Protein AF-A0A8T4ZXP7-F1 (afdb_monomer_lite)

Radius of gyration: 19.45 Å; chains: 1; bounding box: 52×22×54 Å

Structure (mmCIF, N/CA/C/O backbone):
data_AF-A0A8T4ZXP7-F1
#
_entry.id   AF-A0A8T4ZXP7-F1
#
loop_
_atom_site.group_PDB
_atom_site.id
_atom_site.type_symbol
_atom_site.label_atom_id
_atom_site.label_alt_id
_atom_site.label_comp_id
_atom_site.label_asym_id
_atom_site.label_entity_id
_atom_site.label_seq_id
_atom_site.pdbx_PDB_ins_code
_atom_site.Cartn_x
_atom_site.Cartn_y
_atom_site.Cartn_z
_atom_site.occupancy
_atom_site.B_iso_or_equiv
_atom_site.auth_seq_id
_atom_site.auth_comp_id
_atom_site.auth_asym_id
_atom_site.auth_atom_id
_atom_site.pdbx_PDB_model_nu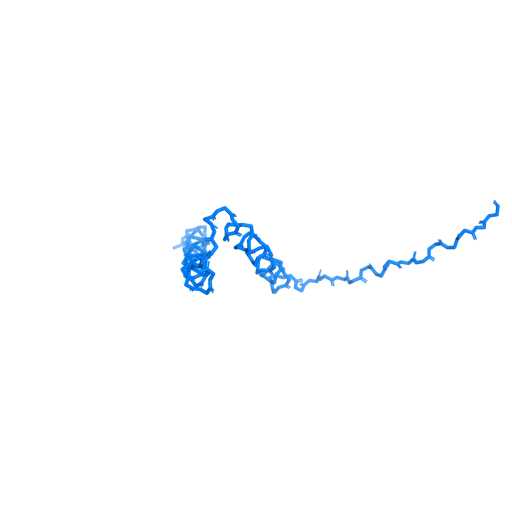m
ATOM 1 N N . MET A 1 1 ? 7.596 -2.901 -35.360 1.00 56.84 1 MET A N 1
ATOM 2 C CA . MET A 1 1 ? 7.103 -2.725 -33.987 1.00 56.84 1 MET A CA 1
ATOM 3 C C . MET A 1 1 ? 8.191 -1.945 -33.308 1.00 56.84 1 MET A C 1
ATOM 5 O O . MET A 1 1 ? 9.332 -2.400 -33.314 1.00 56.84 1 MET A O 1
ATOM 9 N N . ASP A 1 2 ? 7.881 -0.694 -32.998 1.00 59.94 2 ASP A N 1
ATOM 10 C CA . ASP A 1 2 ? 8.846 0.275 -32.501 1.00 59.94 2 ASP A CA 1
ATOM 11 C C . ASP A 1 2 ? 9.155 -0.070 -31.043 1.00 59.94 2 ASP A C 1
ATOM 13 O O . ASP A 1 2 ? 8.244 -0.228 -30.241 1.00 59.94 2 ASP A O 1
ATOM 17 N N . VAL A 1 3 ? 10.439 -0.218 -30.714 1.00 65.81 3 VAL A N 1
ATOM 18 C CA . VAL A 1 3 ? 10.929 -0.644 -29.386 1.00 65.81 3 VAL A CA 1
ATOM 19 C C . VAL A 1 3 ? 10.366 0.233 -28.252 1.00 65.81 3 VAL A C 1
ATOM 21 O O . VAL A 1 3 ? 10.144 -0.245 -27.146 1.00 65.81 3 VAL A O 1
ATOM 24 N N . GLU A 1 4 ? 10.054 1.497 -28.547 1.00 71.12 4 GLU A N 1
ATOM 25 C CA . GLU A 1 4 ? 9.432 2.447 -27.614 1.00 71.12 4 GLU A CA 1
ATOM 26 C C . GLU A 1 4 ? 7.973 2.097 -27.255 1.00 71.12 4 GLU A C 1
ATOM 28 O O . GLU A 1 4 ? 7.505 2.425 -26.163 1.00 71.12 4 GLU A O 1
ATOM 33 N N . GLU A 1 5 ? 7.235 1.439 -28.154 1.00 73.81 5 GLU A N 1
ATOM 34 C CA . GLU A 1 5 ? 5.843 1.0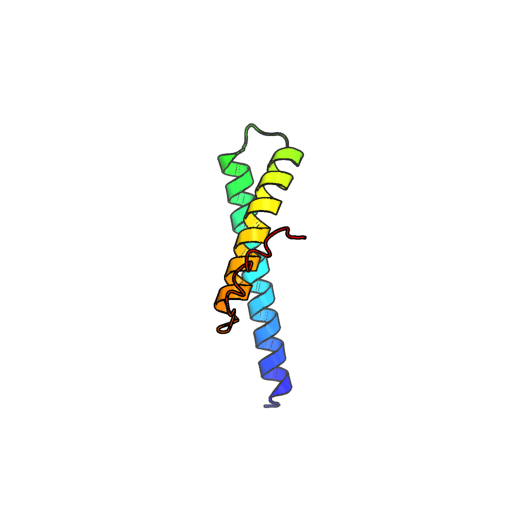31 -27.920 1.00 73.81 5 GLU A CA 1
ATOM 35 C C . GLU A 1 5 ? 5.776 -0.175 -26.970 1.00 73.81 5 GLU A C 1
ATOM 37 O O . GLU A 1 5 ? 4.925 -0.208 -26.076 1.00 73.81 5 GLU A O 1
ATOM 42 N N . ASP A 1 6 ? 6.728 -1.103 -27.105 1.00 76.94 6 ASP A N 1
ATOM 43 C CA . ASP A 1 6 ? 6.863 -2.276 -26.237 1.00 76.94 6 ASP A CA 1
ATOM 44 C C . ASP A 1 6 ? 7.255 -1.860 -24.801 1.00 76.94 6 ASP A C 1
ATOM 46 O O . ASP A 1 6 ? 6.596 -2.255 -23.838 1.00 76.94 6 ASP A O 1
ATOM 50 N N . GLU A 1 7 ? 8.240 -0.963 -24.642 1.00 79.50 7 GLU A N 1
ATOM 51 C CA . GLU A 1 7 ? 8.648 -0.436 -23.325 1.00 79.50 7 GLU A CA 1
ATOM 52 C C . GLU A 1 7 ? 7.508 0.308 -22.606 1.00 79.50 7 GLU A C 1
ATOM 54 O O . GLU A 1 7 ? 7.336 0.206 -21.386 1.00 79.50 7 GLU A O 1
ATOM 59 N N . PHE A 1 8 ? 6.695 1.063 -23.349 1.00 80.88 8 PHE A N 1
ATOM 60 C CA . PHE A 1 8 ? 5.574 1.799 -22.771 1.00 80.88 8 PHE A CA 1
ATOM 61 C C . PHE A 1 8 ? 4.459 0.875 -22.262 1.00 80.88 8 PHE A C 1
ATOM 63 O O . PHE A 1 8 ? 3.831 1.163 -21.233 1.00 80.88 8 PHE A O 1
ATOM 70 N N . GLU A 1 9 ? 4.196 -0.232 -22.956 1.00 87.56 9 GLU A N 1
ATOM 71 C CA . GLU A 1 9 ? 3.192 -1.202 -22.520 1.00 87.56 9 GLU A CA 1
ATOM 72 C C . GLU A 1 9 ? 3.667 -1.994 -21.290 1.00 87.56 9 GLU A C 1
ATOM 74 O O . GLU A 1 9 ? 2.880 -2.192 -20.359 1.00 87.56 9 GLU A O 1
ATOM 79 N N . ASP A 1 10 ? 4.959 -2.314 -21.198 1.00 85.25 10 ASP A N 1
ATOM 80 C CA . ASP A 1 10 ? 5.561 -2.942 -20.013 1.00 85.25 10 ASP A CA 1
ATOM 81 C C . ASP A 1 10 ? 5.440 -2.063 -18.758 1.00 85.25 10 ASP A C 1
ATOM 83 O O . ASP A 1 10 ? 5.058 -2.533 -17.675 1.00 85.25 10 ASP A O 1
ATOM 87 N N . VAL A 1 11 ? 5.671 -0.753 -18.893 1.00 86.94 11 VAL A N 1
ATOM 88 C CA . VAL A 1 11 ? 5.476 0.205 -17.792 1.00 86.94 11 VAL A CA 1
ATOM 89 C C . VAL A 1 11 ? 4.010 0.249 -17.356 1.00 86.94 11 VAL A C 1
ATOM 91 O O . VAL A 1 11 ? 3.717 0.234 -16.157 1.00 86.94 11 VAL A O 1
ATOM 94 N N . LYS A 1 12 ? 3.058 0.265 -18.297 1.00 89.31 12 LYS A N 1
ATOM 95 C CA . LYS A 1 12 ? 1.626 0.225 -17.953 1.00 89.31 12 LYS A CA 1
ATOM 96 C C . LYS A 1 12 ? 1.239 -1.058 -17.234 1.00 89.31 12 LYS A C 1
ATOM 98 O O . LYS A 1 12 ? 0.446 -0.989 -16.291 1.00 89.31 12 LYS A O 1
ATOM 103 N N . MET A 1 13 ? 1.736 -2.209 -17.685 1.00 90.25 13 MET A N 1
ATOM 104 C CA . MET A 1 13 ? 1.471 -3.489 -17.027 1.00 90.25 13 MET A CA 1
ATOM 105 C C . MET A 1 13 ? 2.001 -3.467 -15.595 1.00 90.25 13 MET A C 1
ATOM 107 O O . MET A 1 13 ? 1.235 -3.720 -14.667 1.00 90.25 13 MET A O 1
ATOM 111 N N . THR A 1 14 ? 3.239 -3.011 -15.406 1.00 86.69 14 THR A N 1
ATOM 112 C CA . THR A 1 14 ? 3.859 -2.862 -14.083 1.00 86.69 14 THR A CA 1
ATOM 113 C C . THR A 1 14 ? 3.032 -1.954 -13.166 1.00 86.69 14 THR A C 1
ATOM 115 O O . THR A 1 14 ? 2.721 -2.312 -12.031 1.00 86.69 14 THR A O 1
ATOM 118 N N . ILE A 1 15 ? 2.591 -0.788 -13.657 1.00 88.62 15 ILE A N 1
ATOM 119 C CA . ILE A 1 15 ? 1.737 0.127 -12.882 1.00 88.62 15 ILE A CA 1
ATOM 120 C C . ILE A 1 15 ? 0.413 -0.546 -12.499 1.00 88.62 15 ILE A C 1
ATOM 122 O O . ILE A 1 15 ? -0.036 -0.412 -11.359 1.00 88.62 15 ILE A O 1
ATOM 126 N N . ARG A 1 16 ? -0.225 -1.276 -13.424 1.00 92.38 16 ARG A N 1
ATOM 127 C CA . ARG A 1 16 ? -1.478 -1.996 -13.143 1.00 92.38 16 ARG A CA 1
ATOM 128 C C . ARG A 1 16 ? -1.288 -3.038 -12.044 1.00 92.38 16 ARG A C 1
ATOM 130 O O . ARG A 1 16 ? -2.113 -3.096 -11.134 1.00 92.38 16 ARG A O 1
ATOM 137 N N . GLU A 1 17 ? -0.219 -3.821 -12.104 1.00 89.31 17 GLU A N 1
ATOM 138 C CA . GLU A 1 17 ? 0.094 -4.839 -11.097 1.00 89.31 17 GLU A CA 1
ATOM 139 C C . GLU A 1 17 ? 0.345 -4.220 -9.719 1.00 89.31 17 GLU A C 1
ATOM 141 O O . GLU A 1 17 ? -0.238 -4.663 -8.728 1.00 89.31 17 GLU A O 1
ATOM 146 N N . ILE A 1 18 ? 1.118 -3.132 -9.661 1.00 89.06 18 ILE A N 1
ATOM 147 C CA . ILE A 1 18 ? 1.379 -2.390 -8.423 1.00 89.06 18 ILE A CA 1
ATOM 148 C C . ILE A 1 18 ? 0.071 -1.867 -7.810 1.00 89.06 18 ILE A C 1
ATOM 150 O O . ILE A 1 18 ? -0.162 -2.016 -6.609 1.00 89.06 18 ILE A O 1
ATOM 154 N N . VAL A 1 19 ? -0.820 -1.290 -8.623 1.00 91.94 19 VAL A N 1
ATOM 155 C CA . VAL A 1 19 ? -2.125 -0.792 -8.158 1.00 91.94 19 VAL A CA 1
ATOM 156 C C . VAL A 1 19 ? -2.996 -1.928 -7.617 1.00 91.94 19 VAL A C 1
ATOM 158 O O . VAL A 1 19 ? -3.615 -1.777 -6.560 1.00 91.94 19 VAL A O 1
ATOM 161 N N . LEU A 1 20 ? -3.045 -3.068 -8.311 1.00 94.31 20 LEU A N 1
ATOM 162 C CA . LEU A 1 20 ? -3.804 -4.238 -7.863 1.00 94.31 20 LEU A CA 1
ATOM 163 C C . LEU A 1 20 ? -3.268 -4.782 -6.538 1.00 94.31 20 LEU A C 1
ATOM 165 O O . LEU A 1 20 ? -4.051 -5.072 -5.635 1.00 94.31 20 LEU A O 1
ATOM 169 N N . MET A 1 21 ? -1.949 -4.854 -6.391 1.00 92.12 21 MET A N 1
ATOM 170 C CA . MET A 1 21 ? -1.308 -5.277 -5.153 1.00 92.12 21 MET A CA 1
ATOM 171 C C . MET A 1 21 ? -1.656 -4.336 -3.991 1.00 92.12 21 MET A C 1
ATOM 173 O O . MET A 1 21 ? -2.104 -4.805 -2.945 1.00 92.12 21 MET A O 1
ATOM 177 N N . PHE A 1 22 ? -1.534 -3.014 -4.169 1.00 94.44 22 PHE A N 1
ATOM 178 C CA . PHE A 1 22 ? -1.922 -2.047 -3.131 1.00 94.44 22 PHE A CA 1
ATOM 179 C C . PHE A 1 22 ? -3.389 -2.158 -2.736 1.00 94.44 22 PHE A C 1
ATOM 181 O O . PHE A 1 22 ? -3.710 -2.041 -1.554 1.00 94.44 22 PHE A O 1
ATOM 188 N N . ARG A 1 23 ? -4.275 -2.434 -3.695 1.00 95.94 23 ARG 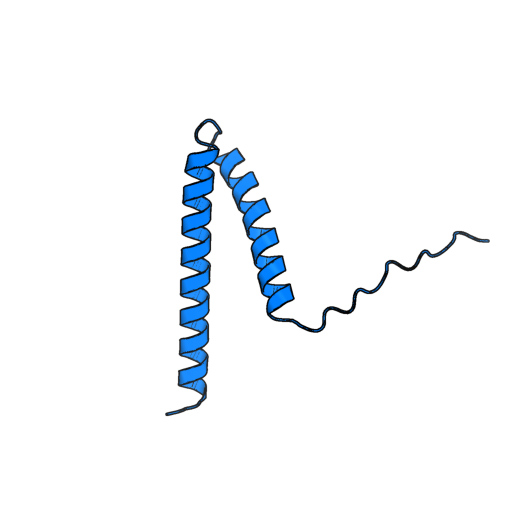A N 1
ATOM 189 C CA . ARG A 1 23 ? -5.690 -2.662 -3.408 1.00 95.94 23 ARG A CA 1
ATOM 190 C C . ARG A 1 23 ? -5.904 -3.899 -2.537 1.00 95.94 23 ARG A C 1
ATOM 192 O O . ARG A 1 23 ? -6.563 -3.792 -1.512 1.00 95.94 23 ARG A O 1
ATOM 199 N N . VAL A 1 24 ? -5.324 -5.040 -2.912 1.00 95.25 24 VAL A N 1
ATOM 200 C CA . VAL A 1 24 ? -5.449 -6.288 -2.137 1.00 95.25 24 VAL A CA 1
ATOM 201 C C . VAL A 1 24 ? -4.924 -6.104 -0.714 1.00 95.25 24 VAL A C 1
ATOM 203 O O . VAL A 1 24 ? -5.536 -6.564 0.245 1.00 95.25 24 VAL A O 1
ATOM 206 N N . MET A 1 25 ? -3.812 -5.388 -0.559 1.00 95.00 25 MET A N 1
ATOM 207 C CA . MET A 1 25 ? -3.260 -5.094 0.761 1.00 95.00 25 MET A CA 1
ATOM 208 C C . MET A 1 25 ? -4.155 -4.182 1.587 1.00 95.00 25 MET A C 1
ATOM 210 O O . MET A 1 25 ? -4.305 -4.408 2.784 1.00 95.00 25 MET A O 1
ATOM 214 N N . TRP A 1 26 ? -4.744 -3.158 0.968 1.00 97.06 26 TRP A N 1
ATOM 215 C CA . TRP A 1 26 ? -5.706 -2.304 1.652 1.00 97.06 26 TRP A CA 1
ATOM 216 C C . TRP A 1 26 ? -6.912 -3.115 2.138 1.00 97.06 26 TRP A C 1
ATOM 218 O O . TRP A 1 26 ? -7.274 -3.003 3.307 1.00 97.06 26 TRP A O 1
ATOM 228 N N . ASP A 1 27 ? -7.464 -3.985 1.290 1.00 97.69 27 ASP A N 1
ATOM 229 C CA . ASP A 1 27 ? -8.592 -4.850 1.647 1.00 97.69 27 ASP A CA 1
ATOM 230 C C . ASP A 1 27 ? -8.236 -5.778 2.829 1.00 97.69 27 ASP A C 1
ATOM 232 O O . ASP A 1 27 ? -9.026 -5.946 3.763 1.00 97.69 27 ASP A O 1
ATOM 236 N N . GLU A 1 28 ? -7.020 -6.333 2.847 1.00 97.25 28 GLU A N 1
ATOM 237 C CA . GLU A 1 28 ? -6.550 -7.172 3.953 1.00 97.25 28 GLU A CA 1
ATOM 238 C C . GLU A 1 28 ? -6.333 -6.367 5.246 1.00 97.25 28 GLU A C 1
ATOM 240 O O . GLU A 1 28 ? -6.699 -6.833 6.325 1.00 97.25 28 GLU A O 1
ATOM 245 N N . VAL A 1 29 ? -5.820 -5.133 5.164 1.00 97.56 29 VAL A N 1
ATOM 246 C CA . VAL A 1 29 ? -5.720 -4.227 6.323 1.00 97.56 29 VAL A CA 1
ATOM 247 C C . VAL A 1 29 ? -7.110 -3.880 6.858 1.00 97.56 29 VAL A C 1
ATOM 249 O O . VAL A 1 29 ? -7.322 -3.891 8.071 1.00 97.56 29 VAL A O 1
ATOM 252 N N . GLU A 1 30 ? -8.083 -3.603 5.986 1.00 97.81 30 GLU A N 1
ATOM 253 C CA . GLU A 1 30 ? -9.453 -3.326 6.421 1.00 97.81 30 GLU A CA 1
ATOM 254 C C . GLU A 1 30 ? -10.088 -4.514 7.136 1.00 97.81 30 GLU A C 1
ATOM 256 O O . GLU A 1 30 ? -10.837 -4.299 8.091 1.00 97.81 30 GLU A O 1
ATOM 261 N N . LYS A 1 31 ? -9.763 -5.734 6.701 1.00 97.75 31 LYS A N 1
ATOM 262 C CA . LYS A 1 31 ? -10.249 -6.981 7.287 1.00 97.75 31 LYS A CA 1
ATOM 263 C C . LYS A 1 31 ? -9.569 -7.317 8.616 1.00 97.75 31 LYS A C 1
ATOM 265 O O . LYS A 1 31 ? -10.265 -7.646 9.569 1.00 97.75 31 LYS A O 1
ATOM 270 N N . GLN A 1 32 ? -8.238 -7.262 8.691 1.00 97.75 32 GLN A N 1
ATOM 271 C CA . GLN A 1 32 ? -7.490 -7.633 9.902 1.00 97.75 32 GLN A CA 1
ATOM 272 C C . GLN A 1 32 ? -7.660 -6.619 11.034 1.00 97.75 32 GLN A C 1
ATOM 274 O O . GLN A 1 32 ? -7.659 -6.992 12.203 1.00 97.75 32 GLN A O 1
ATOM 279 N N . PHE A 1 33 ? -7.817 -5.342 10.686 1.00 97.38 33 PHE A N 1
ATOM 280 C CA . PHE A 1 33 ? -7.913 -4.241 11.640 1.00 97.38 33 PHE A CA 1
ATOM 281 C C . PHE A 1 33 ? -9.302 -3.593 11.611 1.00 97.38 33 PHE A C 1
ATOM 283 O O . PHE A 1 33 ? -9.424 -2.379 11.773 1.00 97.38 33 PHE A O 1
ATOM 290 N N . SER A 1 34 ? -10.356 -4.386 11.384 1.00 97.50 34 SER A N 1
ATOM 291 C CA . SER A 1 34 ? -11.740 -3.902 11.251 1.00 97.50 34 SER A CA 1
ATOM 292 C C . SER A 1 34 ? -12.226 -3.086 12.448 1.00 97.50 34 SER A C 1
ATOM 294 O O . SER A 1 34 ? -13.067 -2.203 12.290 1.00 97.50 34 SER A O 1
ATOM 296 N N . ASP A 1 35 ? -11.664 -3.361 13.624 1.00 98.25 35 ASP A N 1
ATOM 297 C CA . ASP A 1 35 ? -12.024 -2.714 14.885 1.00 98.25 35 ASP A CA 1
ATOM 298 C C . ASP A 1 35 ? -11.367 -1.335 15.055 1.00 98.25 35 ASP A C 1
ATOM 300 O O . ASP A 1 35 ? -11.745 -0.570 15.943 1.00 98.25 35 ASP A O 1
ATOM 304 N N . LEU A 1 36 ? -10.397 -0.990 14.199 1.00 97.94 36 LEU A N 1
ATOM 305 C CA . LEU A 1 36 ? -9.713 0.295 14.241 1.00 97.94 36 LEU A CA 1
ATOM 306 C C . LEU A 1 36 ? -10.420 1.355 13.378 1.00 97.94 36 LEU A C 1
ATOM 308 O O . LEU A 1 36 ? -10.921 1.069 12.276 1.00 97.94 36 LEU A O 1
ATOM 312 N N . PRO A 1 37 ? -10.382 2.632 13.804 1.00 98.00 37 PRO A N 1
ATOM 313 C CA . PRO A 1 37 ? -10.768 3.748 12.957 1.00 98.00 37 PRO A CA 1
ATOM 314 C C . PRO A 1 37 ? -10.026 3.721 11.617 1.00 98.00 37 PRO A C 1
ATOM 316 O O . PRO A 1 37 ? -8.876 3.292 11.510 1.00 98.00 37 PRO A O 1
ATOM 319 N N . ARG A 1 38 ? -10.678 4.228 10.565 1.00 96.00 38 ARG A N 1
ATOM 320 C CA . ARG A 1 38 ? -10.108 4.243 9.207 1.00 96.00 38 ARG A CA 1
ATOM 321 C C . ARG A 1 38 ? -8.744 4.937 9.138 1.00 96.00 38 ARG A C 1
ATOM 323 O O . ARG A 1 38 ? -7.902 4.531 8.345 1.00 96.00 38 ARG A O 1
ATOM 330 N N . GLU A 1 39 ? -8.534 5.967 9.951 1.00 97.50 39 GLU A N 1
ATOM 331 C CA . GLU A 1 39 ? -7.274 6.714 9.980 1.00 97.50 39 GLU A CA 1
ATOM 332 C C . GLU A 1 39 ? -6.113 5.868 10.516 1.00 97.50 39 GLU A C 1
ATOM 334 O O . GLU A 1 39 ? -5.044 5.831 9.916 1.00 97.50 39 GLU A O 1
ATOM 339 N N . GLU A 1 40 ? -6.341 5.093 11.575 1.00 98.00 40 GLU A N 1
ATOM 340 C CA . GLU A 1 40 ? -5.328 4.178 12.111 1.00 98.00 40 GLU A CA 1
ATOM 341 C C . GLU A 1 40 ? -5.000 3.064 11.112 1.00 98.00 40 GLU A C 1
ATOM 343 O O . GLU A 1 40 ? -3.831 2.755 10.876 1.00 98.00 40 GLU A O 1
ATOM 348 N N . ARG A 1 41 ? -6.017 2.537 10.418 1.00 98.00 41 ARG A N 1
ATOM 349 C CA . ARG A 1 41 ? -5.813 1.593 9.309 1.00 98.00 41 ARG A CA 1
ATOM 350 C C . ARG A 1 41 ? -4.977 2.188 8.177 1.00 98.00 41 ARG A C 1
ATOM 352 O O . ARG A 1 41 ? -4.125 1.496 7.627 1.00 98.00 41 ARG A O 1
ATOM 359 N N . ARG A 1 42 ? -5.161 3.470 7.841 1.00 96.94 42 ARG A N 1
ATOM 360 C CA . ARG A 1 42 ? -4.328 4.167 6.841 1.00 96.94 42 ARG A CA 1
ATOM 361 C C . ARG A 1 42 ? -2.871 4.278 7.267 1.00 96.94 42 ARG A C 1
ATOM 363 O O . ARG A 1 42 ? -1.997 4.109 6.418 1.00 96.94 42 ARG A O 1
ATOM 370 N N . ILE A 1 43 ? -2.602 4.532 8.546 1.00 97.19 43 ILE A N 1
ATOM 371 C CA . ILE A 1 43 ? -1.233 4.563 9.080 1.00 97.19 43 ILE A CA 1
ATOM 372 C C . ILE A 1 43 ? -0.577 3.184 8.924 1.00 97.19 43 ILE A C 1
ATOM 374 O O . ILE A 1 43 ? 0.537 3.091 8.406 1.00 97.19 43 ILE A O 1
ATOM 378 N N . ILE A 1 44 ? -1.288 2.113 9.294 1.00 96.50 44 ILE A N 1
ATOM 379 C CA . ILE A 1 44 ? -0.809 0.729 9.149 1.00 96.50 44 ILE A CA 1
ATOM 380 C C . ILE A 1 44 ? -0.533 0.402 7.680 1.00 96.50 44 ILE A C 1
ATOM 382 O O . ILE A 1 44 ? 0.567 -0.033 7.341 1.00 96.50 44 ILE A O 1
ATOM 386 N N . PHE A 1 45 ? -1.502 0.669 6.803 1.00 97.31 45 PHE A N 1
ATOM 387 C CA . PHE A 1 45 ? -1.349 0.470 5.366 1.00 97.31 45 PHE A CA 1
ATOM 388 C C . PHE A 1 45 ? -0.138 1.221 4.812 1.00 97.31 45 PHE A C 1
ATOM 390 O O . PHE A 1 45 ? 0.649 0.634 4.080 1.00 97.31 45 PHE A O 1
ATOM 397 N N . SER A 1 46 ? 0.049 2.489 5.187 1.00 94.69 46 SER A N 1
ATOM 398 C CA . SER A 1 46 ? 1.163 3.305 4.689 1.00 94.69 46 SER A CA 1
ATOM 399 C C . SER A 1 46 ? 2.520 2.738 5.110 1.00 94.69 46 SER A C 1
ATOM 401 O O . SER A 1 46 ? 3.453 2.734 4.311 1.00 94.69 46 SER A O 1
ATOM 403 N N . SER A 1 47 ? 2.617 2.210 6.335 1.00 94.50 47 SER A N 1
ATOM 404 C CA . SER A 1 47 ? 3.818 1.522 6.815 1.00 94.50 47 SER A CA 1
ATOM 405 C C . SER A 1 47 ? 4.094 0.245 6.016 1.00 94.50 47 SER A C 1
ATOM 407 O O . SER A 1 47 ? 5.206 0.034 5.547 1.00 94.50 47 SER A O 1
ATOM 409 N N . ILE A 1 48 ? 3.087 -0.601 5.786 1.00 91.31 48 ILE A N 1
ATOM 410 C CA . ILE A 1 48 ? 3.258 -1.842 5.009 1.00 91.31 48 ILE A CA 1
ATOM 411 C C . ILE A 1 48 ? 3.620 -1.529 3.550 1.00 91.31 48 ILE A C 1
ATOM 413 O O . ILE A 1 48 ? 4.542 -2.122 2.990 1.00 91.31 48 ILE A O 1
ATOM 417 N N . ALA A 1 49 ? 2.921 -0.564 2.951 1.00 91.25 49 ALA A N 1
ATOM 418 C CA . ALA A 1 49 ? 3.136 -0.123 1.583 1.00 91.25 49 ALA A CA 1
ATOM 419 C C . ALA A 1 49 ? 4.582 0.328 1.345 1.00 91.25 49 ALA A C 1
ATOM 421 O O . ALA A 1 49 ? 5.171 -0.059 0.337 1.00 91.25 49 ALA A O 1
ATOM 422 N N . SER A 1 50 ? 5.171 1.089 2.276 1.00 89.50 50 SER A N 1
ATOM 423 C CA . SER A 1 50 ? 6.555 1.550 2.140 1.00 89.50 50 SER A CA 1
ATOM 424 C C . SER A 1 50 ? 7.551 0.391 2.125 1.00 89.50 50 SER A C 1
ATOM 426 O O . SER A 1 50 ? 8.417 0.355 1.262 1.00 89.50 50 SER A O 1
ATOM 428 N N . HIS A 1 51 ? 7.385 -0.604 3.004 1.00 88.00 51 HIS A N 1
ATOM 429 C CA . HIS A 1 51 ? 8.283 -1.765 3.060 1.00 88.00 51 HIS A CA 1
ATOM 430 C C . HIS A 1 51 ? 8.234 -2.591 1.774 1.00 88.00 51 HIS A C 1
ATOM 4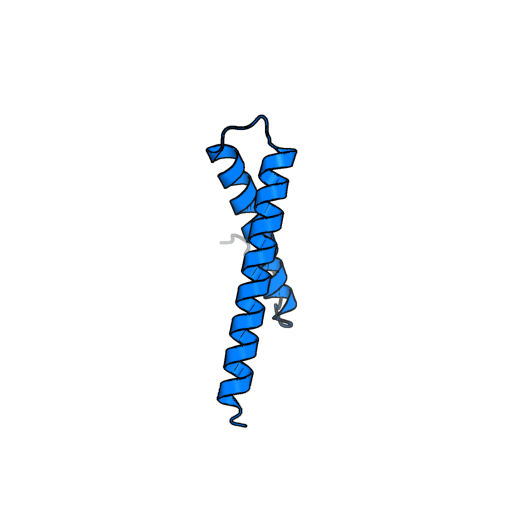32 O O . HIS A 1 51 ? 9.235 -3.161 1.349 1.00 88.00 51 HIS A O 1
ATOM 438 N N . ILE A 1 52 ? 7.065 -2.663 1.146 1.00 84.69 52 ILE A N 1
ATOM 439 C CA . ILE A 1 52 ? 6.902 -3.388 -0.107 1.00 84.69 52 ILE A CA 1
ATOM 440 C C . ILE A 1 52 ? 7.549 -2.633 -1.258 1.00 84.69 52 ILE A C 1
ATOM 442 O O . ILE A 1 52 ? 8.260 -3.257 -2.040 1.00 84.69 52 ILE A O 1
ATOM 446 N N . ILE A 1 53 ? 7.393 -1.308 -1.327 1.00 86.12 53 ILE A N 1
ATOM 447 C CA . ILE A 1 53 ? 8.134 -0.483 -2.291 1.00 86.12 53 ILE A CA 1
ATOM 448 C C . ILE A 1 53 ? 9.639 -0.678 -2.098 1.00 86.12 53 ILE A C 1
ATOM 450 O O . ILE A 1 53 ? 10.333 -0.947 -3.074 1.00 86.12 53 ILE A O 1
ATOM 454 N N . ASP A 1 54 ? 10.128 -0.629 -0.858 1.00 85.69 54 ASP A N 1
ATOM 455 C CA . ASP A 1 54 ? 11.542 -0.846 -0.551 1.00 85.69 54 ASP A CA 1
ATOM 456 C C . ASP A 1 54 ? 12.014 -2.222 -1.050 1.00 85.69 54 ASP A C 1
ATOM 458 O O . ASP A 1 54 ? 13.047 -2.313 -1.714 1.00 85.69 54 ASP A O 1
ATOM 462 N N . MET A 1 55 ? 11.231 -3.286 -0.833 1.00 82.94 55 MET A N 1
ATOM 463 C CA . MET A 1 55 ? 11.527 -4.603 -1.406 1.00 82.94 55 MET A CA 1
ATOM 464 C C . MET A 1 55 ? 11.567 -4.571 -2.934 1.00 82.94 55 MET A C 1
ATOM 466 O O . MET A 1 55 ? 12.534 -5.062 -3.503 1.00 82.94 55 MET A O 1
ATOM 470 N N . PHE A 1 56 ? 10.576 -3.982 -3.611 1.00 78.50 56 PHE A N 1
ATOM 471 C CA . PHE A 1 56 ? 10.589 -3.870 -5.075 1.00 78.50 56 PHE A CA 1
ATOM 472 C C . PHE A 1 56 ? 11.821 -3.122 -5.576 1.00 78.50 56 PHE A C 1
ATOM 474 O O . PHE A 1 56 ? 12.453 -3.569 -6.526 1.00 78.50 56 PHE A O 1
ATOM 481 N N . THR A 1 57 ? 12.206 -2.029 -4.918 1.00 77.69 57 THR A N 1
ATOM 482 C CA . THR A 1 57 ? 13.415 -1.281 -5.282 1.00 77.69 57 THR A CA 1
ATOM 483 C C . THR A 1 57 ? 14.694 -2.081 -5.033 1.00 77.69 57 THR A C 1
ATOM 485 O O . THR A 1 57 ? 15.619 -1.999 -5.835 1.00 77.69 57 THR A O 1
ATOM 488 N N . ALA A 1 58 ? 14.739 -2.901 -3.978 1.00 77.94 58 ALA A N 1
ATOM 489 C CA . ALA A 1 58 ? 15.863 -3.787 -3.694 1.00 77.94 58 ALA A CA 1
ATOM 490 C C . ALA A 1 58 ? 15.952 -4.954 -4.695 1.00 77.94 58 ALA A C 1
ATOM 492 O O . ALA A 1 58 ? 17.043 -5.290 -5.144 1.00 77.94 58 ALA A O 1
ATOM 493 N N . PHE A 1 59 ? 14.817 -5.543 -5.085 1.00 72.19 59 PHE A N 1
ATOM 494 C CA . PHE A 1 59 ? 14.750 -6.609 -6.091 1.00 72.19 59 PHE A CA 1
ATOM 495 C C . PHE A 1 59 ? 15.010 -6.101 -7.513 1.00 72.19 59 PHE A C 1
ATOM 497 O O . PHE A 1 59 ? 15.594 -6.822 -8.316 1.00 72.19 59 PHE A O 1
ATOM 504 N N . ALA A 1 60 ? 14.624 -4.863 -7.821 1.00 69.44 60 ALA A N 1
ATOM 505 C CA . ALA A 1 60 ? 14.933 -4.209 -9.090 1.00 69.44 60 ALA A CA 1
ATOM 506 C C . ALA A 1 60 ? 16.395 -3.722 -9.183 1.00 69.44 60 ALA A C 1
ATOM 508 O O . ALA A 1 60 ? 16.810 -3.265 -10.246 1.00 69.44 60 ALA A O 1
ATOM 509 N N . GLY A 1 61 ? 17.168 -3.800 -8.090 1.00 54.62 61 GLY A N 1
ATOM 510 C CA . GLY A 1 61 ? 18.494 -3.197 -7.971 1.00 54.62 61 GLY A CA 1
ATOM 511 C C . GLY A 1 61 ? 19.534 -4.036 -7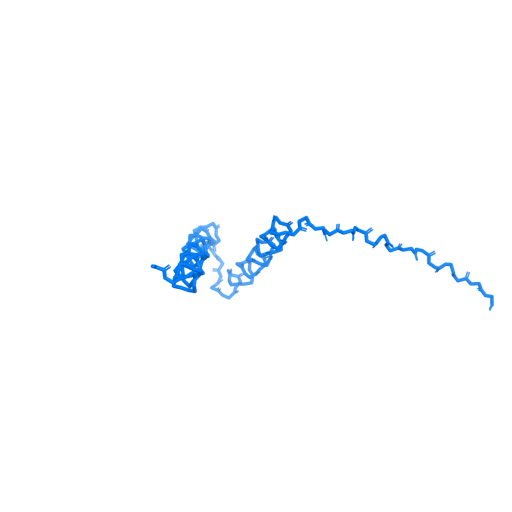.219 1.00 54.62 61 GLY A C 1
ATOM 512 O O . GLY A 1 61 ? 20.120 -3.551 -6.252 1.00 54.62 61 GLY A O 1
ATOM 513 N N . GLU A 1 62 ? 19.890 -5.232 -7.701 1.00 49.81 62 GLU A N 1
ATOM 514 C CA . GLU A 1 62 ? 21.316 -5.610 -7.619 1.00 49.81 62 GLU A CA 1
ATOM 515 C C . GLU A 1 62 ? 22.084 -4.520 -8.410 1.00 49.81 62 GLU A C 1
ATOM 517 O O . GLU A 1 62 ? 22.008 -4.491 -9.630 1.00 49.81 62 GLU A O 1
ATOM 522 N N . GLU A 1 63 ? 22.703 -3.476 -7.845 1.00 48.06 63 GLU A N 1
ATOM 523 C CA . GLU A 1 63 ? 23.595 -3.388 -6.689 1.00 48.06 63 GLU A CA 1
ATOM 524 C C . GLU A 1 63 ? 23.143 -2.370 -5.611 1.00 48.06 63 GLU A C 1
ATOM 526 O O . GLU A 1 63 ? 23.336 -1.161 -5.756 1.00 48.06 63 GLU A O 1
ATOM 531 N N . VAL A 1 64 ? 22.710 -2.829 -4.433 1.00 50.34 64 VAL A N 1
ATOM 532 C CA . VAL A 1 64 ? 22.802 -2.005 -3.214 1.00 50.34 64 VAL A CA 1
ATOM 533 C C . VAL A 1 64 ? 24.012 -2.474 -2.418 1.00 50.34 64 VAL A C 1
ATOM 535 O O . VAL A 1 64 ? 23.930 -3.399 -1.611 1.00 50.34 64 VAL A O 1
ATOM 538 N N . LYS A 1 65 ? 25.168 -1.835 -2.644 1.00 41.69 65 LYS A N 1
ATOM 539 C CA . LYS A 1 65 ? 26.308 -1.953 -1.725 1.00 41.69 65 LYS A CA 1
ATOM 540 C C . LYS A 1 65 ? 25.850 -1.449 -0.355 1.00 41.69 65 LYS A C 1
ATOM 542 O O . LYS A 1 65 ? 25.493 -0.275 -0.241 1.00 41.69 65 LYS A O 1
ATOM 547 N N . PRO A 1 66 ? 25.878 -2.279 0.700 1.00 44.41 66 PRO A N 1
ATOM 548 C CA . PRO A 1 66 ? 25.652 -1.786 2.041 1.00 44.41 66 PRO A CA 1
ATOM 549 C C . PRO A 1 66 ? 26.879 -0.958 2.420 1.00 44.41 66 PRO A C 1
ATOM 551 O O . PRO A 1 66 ? 27.897 -1.498 2.857 1.00 44.41 66 PRO A O 1
ATOM 554 N N . GLU A 1 67 ? 26.820 0.363 2.246 1.00 46.47 67 GLU A N 1
ATOM 555 C CA . GLU A 1 67 ? 27.773 1.231 2.923 1.00 46.47 67 GLU A CA 1
ATOM 556 C C . GLU A 1 67 ? 27.500 1.123 4.421 1.00 46.47 67 GLU A C 1
ATO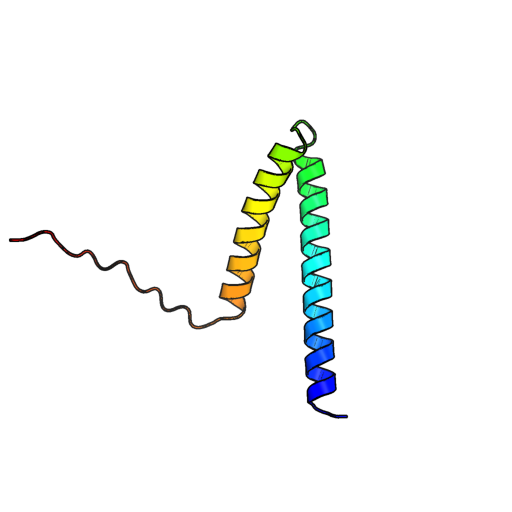M 558 O O . GLU A 1 67 ? 26.602 1.741 4.998 1.00 46.47 67 GLU A O 1
ATOM 563 N N . ALA A 1 68 ? 28.282 0.242 5.043 1.00 48.38 68 ALA A N 1
ATOM 564 C CA . ALA A 1 68 ? 28.419 0.121 6.472 1.00 48.38 68 ALA A CA 1
ATOM 565 C C . ALA A 1 68 ? 28.519 1.527 7.065 1.00 48.38 68 ALA A C 1
ATOM 567 O O . ALA A 1 68 ? 29.415 2.294 6.705 1.00 48.38 68 ALA A O 1
ATOM 568 N N . ARG A 1 69 ? 27.624 1.857 8.007 1.00 47.88 69 ARG A N 1
ATOM 569 C CA . ARG A 1 69 ? 27.789 3.009 8.900 1.00 47.88 69 ARG A CA 1
ATOM 570 C C . ARG A 1 69 ? 29.095 2.824 9.672 1.00 47.88 69 ARG A C 1
ATOM 572 O O . ARG A 1 69 ? 29.139 2.272 10.771 1.00 47.88 69 ARG A O 1
ATOM 579 N N . GLY A 1 70 ? 30.178 3.272 9.048 1.00 41.69 70 GLY A N 1
ATOM 580 C CA . GLY A 1 70 ? 31.527 3.302 9.564 1.00 41.69 70 GLY A CA 1
ATOM 581 C C . GLY A 1 70 ? 31.583 4.267 10.732 1.00 41.69 70 GLY A C 1
ATOM 582 O O . GLY A 1 70 ? 31.730 5.474 10.573 1.00 41.69 70 GLY A O 1
ATOM 583 N N . ARG A 1 71 ? 31.444 3.690 11.922 1.00 54.06 71 ARG A N 1
ATOM 584 C CA . ARG A 1 71 ? 31.918 4.157 13.225 1.00 54.06 71 ARG A CA 1
ATOM 585 C C . ARG A 1 71 ? 33.055 5.189 13.109 1.00 54.06 71 ARG A C 1
ATOM 587 O O . ARG A 1 71 ? 34.227 4.820 13.087 1.00 54.06 71 ARG A O 1
ATOM 594 N N . ARG A 1 72 ? 32.737 6.487 13.122 1.00 49.19 72 ARG A N 1
ATOM 595 C CA . ARG A 1 72 ? 33.734 7.537 13.381 1.00 49.19 72 ARG A CA 1
ATOM 596 C C . ARG A 1 72 ? 33.777 7.833 14.876 1.00 49.19 72 ARG A C 1
ATOM 598 O O . ARG A 1 72 ? 32.862 8.408 15.457 1.00 49.19 72 ARG A O 1
ATOM 605 N N . LYS A 1 73 ? 34.857 7.346 15.492 1.00 49.88 73 LYS A N 1
ATOM 606 C CA . LYS A 1 73 ? 35.283 7.633 16.863 1.00 49.88 73 LYS A CA 1
ATOM 607 C C . LYS A 1 73 ? 35.347 9.148 17.090 1.00 49.88 73 LYS A C 1
ATOM 609 O O . LYS A 1 73 ? 35.968 9.859 16.307 1.00 49.88 73 LYS A O 1
ATOM 614 N N . ARG A 1 74 ? 34.774 9.607 18.207 1.00 48.47 74 ARG A N 1
ATOM 615 C CA . ARG A 1 74 ? 35.180 10.851 18.875 1.00 48.47 74 ARG A CA 1
ATOM 616 C C . ARG A 1 74 ? 36.646 10.727 19.320 1.00 48.47 74 ARG A C 1
ATOM 618 O O . ARG A 1 74 ? 37.019 9.724 19.925 1.00 48.47 74 ARG A O 1
ATOM 625 N N . GLY A 1 75 ? 37.428 11.756 19.027 1.00 53.62 75 GLY A N 1
ATOM 626 C CA . GLY A 1 75 ? 38.815 11.995 19.443 1.00 53.62 75 GLY A CA 1
ATOM 627 C C . GLY A 1 75 ? 39.374 13.039 18.474 1.00 53.62 75 GLY A C 1
ATOM 628 O O . GLY A 1 75 ? 39.300 12.817 17.273 1.00 53.62 75 GLY A O 1
ATOM 629 N N . LYS A 1 76 ? 39.831 14.219 18.878 1.00 43.06 76 LYS A N 1
ATOM 630 C CA . LYS A 1 76 ? 40.500 14.667 20.098 1.00 43.06 76 LYS A CA 1
ATOM 631 C C . LYS A 1 76 ? 40.151 16.138 20.324 1.00 43.06 76 LYS A C 1
ATOM 633 O O . LYS A 1 76 ? 39.945 16.826 19.301 1.00 43.06 76 LYS A O 1
#

pLDDT: mean 80.19, std 18.87, range [41.69, 98.25]

Foldseek 3Di:
DDPVVVVVVVVVVVVVVLVVVLVVLLVVLCVVPVVDDPVVSVVVSVVVNVVVVVVVVVVVDPPDDPPPPPDDDDDD

Secondary structure (DSSP, 8-state):
--HHHHHHHHHHHHHHHHHHHHHHHHHHHHHHTTTS-HHHHHHHHHHHHHHHHHHHHHHT-S--------------

Sequence (76 aa):
MDVEEDEFEDVKMTIREIVLMFRVMWDEVEKQFSDLPREERRIIFSSIASHIIDMFTAFAGEEVKPEARGRRKRGK